Protein AF-A0A314ZCU8-F1 (afdb_monomer)

Mean predicted aligned error: 15.72 Å

InterPro domains:
  IPR001876 Zinc finger, RanBP2-type [PF00641] (29-56)
  IPR001876 Zinc finger, RanBP2-type [PS01358] (33-52)
  IPR001876 Zinc finger, RanBP2-type [PS50199] (29-58)
  IPR001876 Zinc finger, RanBP2-type [SM00547] (31-55)
  IPR036443 Zinc finger, RanBP2-type superfamily [SSF90209] (23-58)

pLDDT: mean 71.48, std 18.01, range [42.72, 95.81]

Nearest PDB structures (foldseek):
  7mnr-assembly1_B  TM=8.851E-01  e=3.243E-02  Homo sapiens
  7mnv-assembly1_B  TM=8.005E-01  e=3.243E-02  Homo sapiens
  7mo2-assembly2_D  TM=8.274E-01  e=6.624E-02  Rattus norvegicus
  7mo3-assembly2_D  TM=7.940E-01  e=1.017E-01  Rattus norvegicus
  4xxb-assembly1_B  TM=6.880E-01  e=9.467E-02  Homo sapiens

Foldseek 3Di:
DDDPPDDDDDPPDDPDDPDPDDDDPPDDDVQWDQDPPPRDIGDNPDQAGPPPRHGDPPPPDDPPDD

Structure (mmCIF, N/CA/C/O backbone):
data_AF-A0A314ZCU8-F1
#
_entry.id   AF-A0A314ZCU8-F1
#
loop_
_atom_site.group_PDB
_atom_site.id
_atom_site.type_symbol
_atom_site.label_atom_id
_atom_site.label_alt_id
_atom_site.label_comp_id
_atom_site.label_asym_id
_atom_site.label_entity_id
_atom_site.label_seq_id
_atom_site.pdbx_PDB_ins_code
_atom_site.Cartn_x
_atom_site.Cartn_y
_atom_site.Cartn_z
_atom_site.occupancy
_atom_site.B_iso_or_equiv
_atom_site.auth_seq_id
_atom_site.auth_comp_id
_atom_site.auth_asym_id
_atom_site.auth_atom_id
_atom_site.pdbx_PDB_model_num
ATOM 1 N N . MET A 1 1 ? 41.288 30.671 -12.177 1.00 52.88 1 MET A N 1
ATOM 2 C CA . MET A 1 1 ? 41.020 30.202 -10.801 1.00 52.88 1 MET A CA 1
ATOM 3 C C . MET A 1 1 ? 39.697 30.788 -10.311 1.00 52.88 1 MET A C 1
ATOM 5 O O . MET A 1 1 ? 39.666 31.928 -9.882 1.00 52.88 1 MET A O 1
ATOM 9 N N . ALA A 1 2 ? 38.599 30.045 -10.458 1.00 52.81 2 ALA A N 1
ATOM 10 C CA . ALA A 1 2 ? 37.309 30.292 -9.802 1.00 52.81 2 ALA A CA 1
ATOM 11 C C . ALA A 1 2 ? 36.513 28.973 -9.856 1.00 52.81 2 ALA A C 1
ATOM 13 O O . ALA A 1 2 ? 36.421 28.404 -10.948 1.00 52.81 2 ALA A O 1
ATOM 14 N N . PRO A 1 3 ? 35.988 28.436 -8.741 1.00 60.00 3 PRO A N 1
ATOM 15 C CA . PRO A 1 3 ? 35.195 27.218 -8.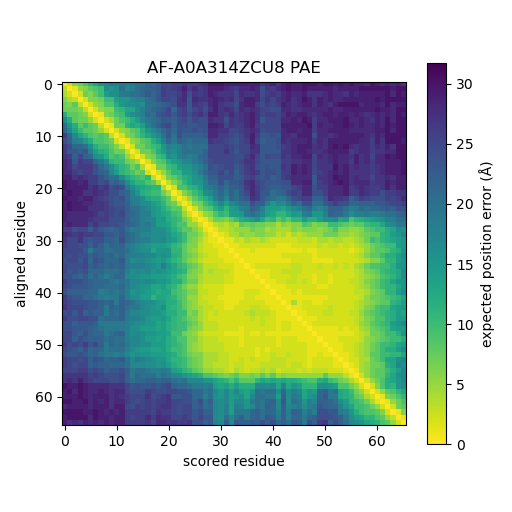781 1.00 60.00 3 PRO A CA 1
ATOM 16 C C . PRO A 1 3 ? 33.726 27.593 -8.994 1.00 60.00 3 PRO A C 1
ATOM 18 O O . PRO A 1 3 ? 33.125 28.274 -8.168 1.00 60.00 3 PRO A O 1
ATOM 21 N N . ASN A 1 4 ? 33.135 27.154 -10.103 1.00 61.66 4 ASN A N 1
ATOM 22 C CA . ASN A 1 4 ? 31.689 27.213 -10.291 1.00 61.66 4 ASN A CA 1
ATOM 23 C C . ASN A 1 4 ? 31.097 25.872 -9.835 1.00 61.66 4 ASN A C 1
ATOM 25 O O . ASN A 1 4 ? 30.957 24.939 -10.623 1.00 61.66 4 ASN A O 1
ATOM 29 N N . LEU A 1 5 ? 30.843 25.749 -8.530 1.00 65.81 5 LEU A N 1
ATOM 30 C CA . LEU A 1 5 ? 30.090 24.628 -7.972 1.00 65.81 5 LEU A CA 1
ATOM 31 C C . LEU A 1 5 ? 28.604 24.990 -8.008 1.00 65.81 5 LEU A C 1
ATOM 33 O O . LEU A 1 5 ? 28.048 25.530 -7.054 1.00 65.81 5 LEU A O 1
ATOM 37 N N . GLN A 1 6 ? 27.972 24.700 -9.143 1.00 57.50 6 GLN A N 1
ATOM 38 C CA . GLN A 1 6 ? 26.522 24.696 -9.281 1.00 57.50 6 GLN A CA 1
ATOM 39 C C . GLN A 1 6 ? 25.953 23.613 -8.348 1.00 57.50 6 GLN A C 1
ATOM 41 O O . GLN A 1 6 ? 26.058 22.417 -8.617 1.00 57.50 6 GLN A O 1
ATOM 46 N N . VAL A 1 7 ? 25.371 24.037 -7.230 1.00 65.81 7 VAL A N 1
ATOM 47 C CA . VAL A 1 7 ? 24.599 23.174 -6.331 1.00 65.81 7 VAL A CA 1
ATOM 48 C C . VAL A 1 7 ? 23.357 22.676 -7.085 1.00 65.81 7 VAL A C 1
ATOM 50 O O 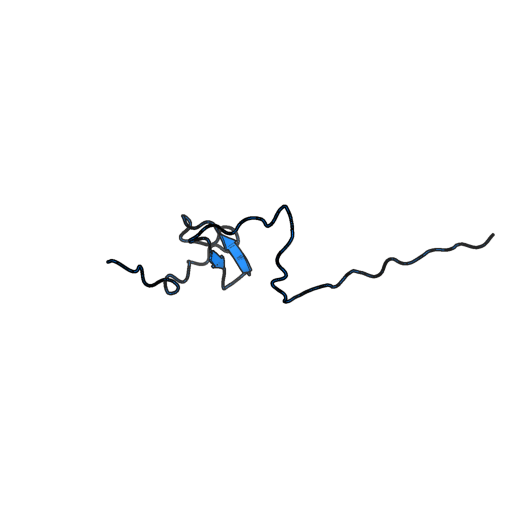. VAL A 1 7 ? 22.604 23.507 -7.603 1.00 65.81 7 VAL A O 1
ATOM 53 N N . PRO A 1 8 ? 23.089 21.362 -7.165 1.00 59.66 8 PRO A N 1
ATOM 54 C CA . PRO A 1 8 ? 21.823 20.878 -7.685 1.00 59.66 8 PRO A CA 1
ATOM 55 C C . PRO A 1 8 ? 20.737 21.010 -6.609 1.00 59.66 8 PRO A C 1
ATOM 57 O O . PRO A 1 8 ? 20.850 20.461 -5.514 1.00 59.66 8 PRO A O 1
ATOM 60 N N . MET A 1 9 ? 19.675 21.744 -6.939 1.00 61.50 9 MET A N 1
ATOM 61 C CA . MET A 1 9 ? 18.415 21.782 -6.190 1.00 61.50 9 MET A CA 1
ATOM 62 C C . MET A 1 9 ? 17.875 20.346 -6.027 1.00 61.50 9 MET A C 1
ATOM 64 O O . MET A 1 9 ? 17.793 19.633 -7.032 1.00 61.50 9 MET A O 1
ATOM 68 N N . PRO A 1 10 ? 17.466 19.887 -4.829 1.00 50.12 10 PRO A N 1
ATOM 69 C CA . PRO A 1 10 ? 16.708 18.651 -4.728 1.00 50.12 10 PRO A CA 1
ATOM 70 C C . PRO A 1 10 ? 15.320 18.903 -5.321 1.00 50.12 10 PRO A C 1
ATOM 72 O O . PRO A 1 10 ? 14.569 19.763 -4.864 1.00 50.12 10 PRO A O 1
ATOM 75 N N . LEU A 1 11 ? 15.002 18.162 -6.378 1.00 49.41 11 LEU A N 1
ATOM 76 C CA . LEU A 1 11 ? 13.723 18.203 -7.071 1.00 49.41 11 LEU A CA 1
ATOM 77 C C . LEU A 1 11 ? 12.629 17.604 -6.166 1.00 49.41 11 LEU A C 1
ATOM 79 O O . LEU A 1 11 ? 12.264 16.440 -6.295 1.00 49.41 11 LEU A O 1
ATOM 83 N N . THR A 1 12 ? 12.104 18.384 -5.223 1.00 53.09 12 THR A N 1
ATOM 84 C CA . THR A 1 12 ? 10.873 18.055 -4.493 1.00 53.09 12 THR A CA 1
ATOM 85 C C . THR A 1 12 ? 9.673 18.392 -5.372 1.00 53.09 12 THR A C 1
ATOM 87 O O . THR A 1 12 ? 9.005 19.408 -5.222 1.00 53.09 12 THR A O 1
ATOM 90 N N . GLN A 1 13 ? 9.422 17.535 -6.354 1.00 46.22 13 GLN A N 1
ATOM 91 C CA . GLN A 1 13 ? 8.279 17.620 -7.254 1.00 46.22 13 GLN A CA 1
ATOM 92 C C . GLN A 1 13 ? 7.793 16.184 -7.507 1.00 46.22 13 GLN A C 1
ATOM 94 O O . GLN A 1 13 ? 8.595 15.345 -7.887 1.00 46.22 13 GLN A O 1
ATOM 99 N N . GLN A 1 14 ? 6.543 15.775 -7.316 1.00 42.72 14 GLN A N 1
ATOM 100 C CA . GLN A 1 14 ? 5.289 16.486 -7.110 1.00 42.72 14 GLN A CA 1
ATOM 101 C C . GLN A 1 14 ? 4.264 15.454 -6.606 1.00 42.72 14 GLN A C 1
ATOM 103 O O . GLN A 1 14 ? 4.155 14.350 -7.144 1.00 42.72 14 GLN A O 1
ATOM 108 N N . THR A 1 15 ? 3.480 15.840 -5.607 1.00 49.12 15 THR A N 1
ATOM 109 C CA . THR A 1 15 ? 2.174 15.240 -5.330 1.00 49.12 15 THR A CA 1
ATOM 110 C C . THR A 1 15 ? 1.179 15.829 -6.341 1.00 49.12 15 THR A C 1
ATOM 112 O O . THR A 1 15 ? 1.279 17.004 -6.682 1.00 49.12 15 THR A 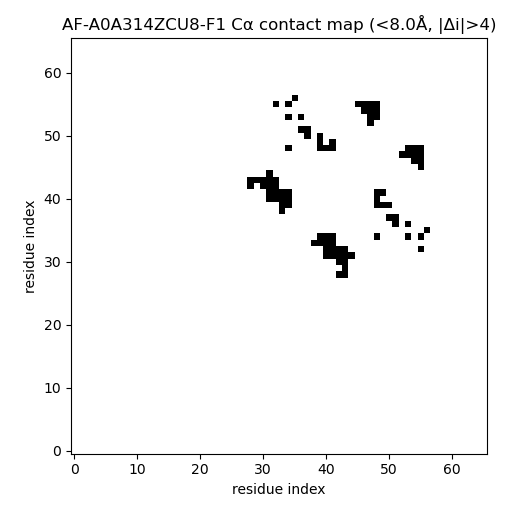O 1
ATOM 115 N N . THR A 1 16 ? 0.218 15.017 -6.791 1.00 55.41 16 THR A N 1
ATOM 116 C CA . THR A 1 16 ? -1.004 15.389 -7.537 1.00 55.41 16 THR A CA 1
ATOM 117 C C . THR A 1 16 ? -0.842 15.991 -8.944 1.00 55.41 16 THR A C 1
ATOM 119 O O . THR A 1 16 ? -0.654 17.190 -9.091 1.00 55.41 16 THR A O 1
ATOM 122 N N . THR A 1 17 ? -1.029 15.181 -9.994 1.00 48.88 17 THR A N 1
ATOM 123 C CA . THR A 1 17 ? -1.814 15.525 -11.209 1.00 48.88 17 THR A CA 1
ATOM 124 C C . THR A 1 17 ? -1.905 14.307 -12.145 1.00 48.88 17 THR A C 1
ATOM 126 O O . THR A 1 17 ? -0.878 13.703 -12.455 1.00 48.88 17 THR A O 1
ATOM 129 N N . PRO A 1 18 ? -3.102 13.906 -12.621 1.00 56.12 18 PRO A N 1
ATOM 130 C CA . PRO A 1 18 ? -3.235 12.895 -13.661 1.00 56.12 18 PRO A CA 1
ATOM 131 C C . PRO A 1 18 ? -3.118 13.567 -15.036 1.00 56.12 18 PRO A C 1
ATOM 133 O O . PRO A 1 18 ? -4.114 13.814 -15.711 1.00 56.12 18 PRO A O 1
ATOM 136 N N . THR A 1 19 ? -1.896 13.890 -15.457 1.00 51.28 19 THR A N 1
ATOM 137 C CA . THR A 1 19 ? -1.635 14.320 -16.837 1.00 51.28 19 THR A CA 1
ATOM 138 C C . THR A 1 19 ? -1.363 13.077 -17.672 1.00 51.28 19 THR A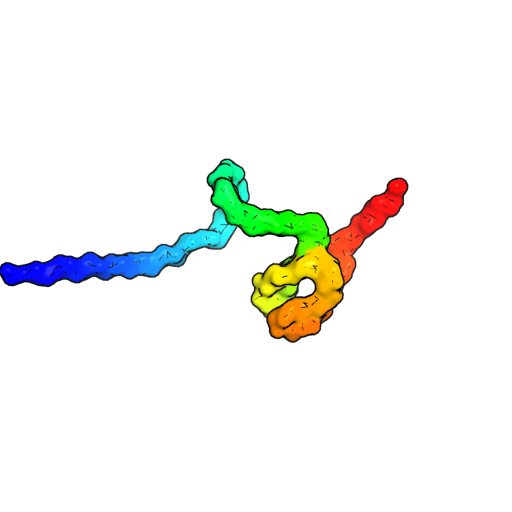 C 1
ATOM 140 O O . THR A 1 19 ? -0.367 12.376 -17.483 1.00 51.28 19 THR A O 1
ATOM 143 N N . LEU A 1 20 ? -2.290 12.764 -18.575 1.00 64.50 20 LEU A N 1
ATOM 144 C CA . LEU A 1 20 ? -2.136 11.689 -19.543 1.00 64.50 20 LEU A CA 1
ATOM 145 C C . LEU A 1 20 ? -1.009 12.072 -20.501 1.00 64.50 20 LEU A C 1
ATOM 147 O O . LEU A 1 20 ? -1.179 13.050 -21.218 1.00 64.50 20 LEU A O 1
ATOM 151 N N . LEU A 1 21 ? 0.109 11.335 -20.483 1.00 58.81 21 LEU A N 1
ATOM 152 C CA . LEU A 1 21 ? 1.034 11.064 -21.602 1.00 58.81 21 LEU A CA 1
ATOM 153 C C . LEU A 1 21 ? 2.406 10.673 -21.028 1.00 58.81 21 LEU A C 1
ATOM 155 O O . LEU A 1 21 ? 3.235 11.521 -20.719 1.00 58.81 21 LEU A O 1
ATOM 159 N N . GLY A 1 22 ? 2.668 9.374 -20.878 1.00 50.72 22 GLY A N 1
ATOM 160 C CA . GLY A 1 22 ? 3.956 8.918 -20.358 1.00 50.72 22 GLY A CA 1
ATOM 161 C C . GLY A 1 22 ? 4.156 7.422 -20.519 1.00 50.72 22 GLY A C 1
ATOM 162 O O . GLY A 1 22 ? 3.633 6.618 -19.750 1.00 50.72 22 GLY A O 1
ATOM 163 N N . LYS A 1 23 ? 4.923 7.051 -21.543 1.00 54.25 23 LYS A N 1
ATOM 164 C CA . LYS A 1 23 ? 5.435 5.699 -21.768 1.00 54.25 23 LYS A CA 1
ATOM 165 C C . LYS A 1 23 ? 6.117 5.207 -20.485 1.00 54.25 23 LYS A C 1
ATOM 167 O O . LYS A 1 23 ? 7.102 5.796 -20.057 1.00 54.25 23 LYS A O 1
ATOM 172 N N . GLY A 1 24 ? 5.579 4.144 -19.884 1.00 56.50 24 GLY A N 1
ATOM 173 C CA . GLY A 1 24 ? 6.168 3.504 -18.704 1.00 56.50 24 GLY A CA 1
ATOM 174 C C . GLY A 1 24 ? 5.461 3.762 -17.374 1.00 56.50 24 GLY A C 1
ATOM 175 O O . GLY A 1 24 ? 6.071 3.536 -16.330 1.00 56.50 24 GLY A O 1
ATOM 176 N N . ALA A 1 25 ? 4.186 4.173 -17.369 1.00 56.31 25 ALA A N 1
ATOM 177 C CA . ALA A 1 25 ? 3.364 4.024 -16.171 1.00 56.31 25 ALA A CA 1
ATOM 178 C C . ALA A 1 25 ? 3.450 2.558 -15.725 1.00 56.31 25 ALA A C 1
ATOM 180 O O . ALA A 1 25 ? 3.033 1.666 -16.465 1.00 56.31 25 ALA A O 1
ATOM 181 N N . LYS A 1 26 ? 4.050 2.297 -14.557 1.00 60.81 26 LYS A N 1
ATOM 182 C CA . LYS A 1 26 ? 4.027 0.987 -13.902 1.00 60.81 26 LYS A CA 1
ATOM 183 C C . LYS A 1 26 ? 2.554 0.655 -13.707 1.00 60.81 26 LYS A C 1
ATOM 185 O O . LYS A 1 26 ? 1.934 1.168 -12.780 1.00 60.81 26 LYS A O 1
ATOM 190 N N . GLN A 1 27 ? 1.989 -0.058 -14.683 1.00 68.69 27 GLN A N 1
ATOM 191 C CA . GLN A 1 27 ? 0.550 -0.181 -14.837 1.00 68.69 27 GLN A CA 1
ATOM 192 C C . GLN A 1 27 ? 0.015 -0.840 -13.580 1.00 68.69 27 GLN A C 1
ATOM 194 O O . GLN A 1 27 ? 0.341 -1.990 -13.281 1.00 68.69 27 GLN A O 1
ATOM 199 N N . TRP A 1 28 ? -0.766 -0.076 -12.830 1.00 78.19 28 TRP A N 1
ATOM 200 C CA . TRP A 1 28 ? -1.612 -0.639 -11.803 1.00 78.19 28 TRP A CA 1
ATOM 201 C C . TRP A 1 28 ? -2.563 -1.610 -12.479 1.00 78.19 28 TRP A C 1
ATOM 203 O O . TRP A 1 28 ? -3.239 -1.244 -13.443 1.00 78.19 28 TRP A O 1
ATOM 213 N N . ARG A 1 29 ? -2.577 -2.861 -12.018 1.00 83.38 29 ARG A N 1
ATOM 214 C CA . ARG A 1 29 ? -3.550 -3.830 -12.509 1.00 83.38 29 ARG A CA 1
ATOM 215 C C . ARG A 1 29 ? -4.842 -3.684 -11.729 1.00 83.38 29 ARG A C 1
ATOM 217 O O . ARG A 1 29 ? -4.842 -3.317 -10.555 1.00 83.38 29 ARG A O 1
ATOM 224 N N . ASN A 1 30 ? -5.946 -4.031 -12.376 1.00 79.88 30 ASN A N 1
ATOM 225 C CA . ASN A 1 30 ? -7.234 -4.118 -11.704 1.00 79.88 3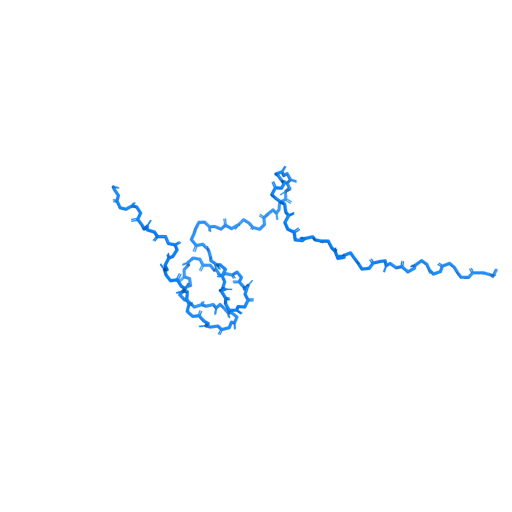0 ASN A CA 1
ATOM 226 C C . ASN A 1 30 ? -7.118 -5.080 -10.509 1.00 79.88 30 ASN A C 1
ATOM 228 O O . ASN A 1 30 ? -6.663 -6.215 -10.657 1.00 79.88 30 ASN A O 1
ATOM 232 N N . GLY A 1 31 ? -7.504 -4.604 -9.324 1.00 86.00 31 GLY A N 1
ATOM 233 C CA . GLY A 1 31 ? -7.427 -5.353 -8.069 1.00 86.00 31 GLY A CA 1
ATOM 234 C C . GLY A 1 31 ? -6.120 -5.191 -7.285 1.00 86.00 31 GLY A C 1
ATOM 235 O O . GLY A 1 31 ? -6.087 -5.605 -6.121 1.00 86.00 31 GLY A O 1
ATOM 236 N N . ASP A 1 32 ? -5.074 -4.592 -7.869 1.00 89.94 32 ASP A N 1
ATOM 237 C CA . ASP A 1 32 ? -3.904 -4.153 -7.105 1.00 89.94 32 ASP A CA 1
ATOM 238 C C . ASP A 1 32 ? -4.340 -3.103 -6.074 1.00 89.94 32 ASP A C 1
ATOM 240 O O . ASP A 1 32 ? -5.293 -2.347 -6.282 1.00 89.94 32 ASP A O 1
ATOM 244 N N . TRP A 1 33 ? -3.671 -3.083 -4.924 1.00 89.62 33 TRP A N 1
ATOM 245 C CA . TRP A 1 33 ? -4.078 -2.252 -3.796 1.00 89.62 33 TRP A CA 1
ATOM 246 C C . TRP A 1 33 ? -2.881 -1.583 -3.126 1.00 89.62 33 TRP A C 1
ATOM 248 O O . TRP A 1 33 ? -1.801 -2.166 -2.985 1.00 89.62 33 TRP A O 1
ATOM 258 N N . MET A 1 34 ? -3.090 -0.344 -2.681 1.00 91.56 34 MET A N 1
ATOM 259 C CA . MET A 1 34 ? -2.143 0.370 -1.829 1.00 91.56 34 MET A CA 1
ATOM 260 C 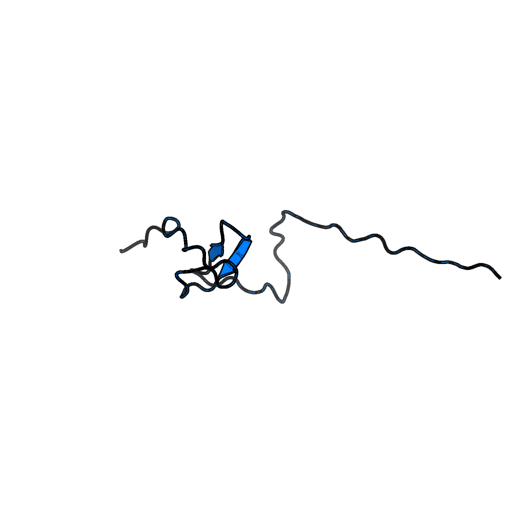C . MET A 1 34 ? -2.385 0.001 -0.373 1.00 91.56 34 MET A C 1
ATOM 262 O O . MET A 1 34 ? -3.508 0.044 0.120 1.00 91.56 34 MET A O 1
ATOM 266 N N . CYS A 1 35 ? -1.311 -0.342 0.333 1.00 92.44 35 CYS A N 1
ATOM 267 C CA . CYS A 1 35 ? -1.383 -0.571 1.766 1.00 92.44 35 CYS A CA 1
ATOM 268 C C . CYS A 1 35 ? -1.668 0.735 2.513 1.00 92.44 35 CYS A C 1
ATOM 270 O O . CYS A 1 35 ? -0.861 1.659 2.458 1.00 92.44 35 CYS A O 1
ATOM 272 N N . THR A 1 36 ? -2.752 0.753 3.282 1.00 89.38 36 THR A N 1
ATOM 273 C CA . THR A 1 36 ? -3.196 1.872 4.129 1.00 89.38 36 THR A CA 1
ATOM 274 C C . THR A 1 36 ? -2.219 2.207 5.259 1.00 89.38 36 THR A C 1
ATOM 276 O O . THR A 1 36 ? -2.159 3.345 5.709 1.00 89.38 36 THR A O 1
ATOM 279 N N . ASN A 1 37 ? -1.403 1.240 5.689 1.00 92.62 37 ASN A N 1
ATOM 280 C CA . ASN A 1 37 ? -0.445 1.429 6.777 1.00 92.62 37 ASN A CA 1
ATOM 281 C C . ASN A 1 37 ? 0.915 1.989 6.320 1.00 92.62 37 ASN A C 1
ATOM 283 O O . ASN A 1 37 ? 1.511 2.800 7.019 1.00 92.62 37 ASN A O 1
ATOM 287 N N . CYS A 1 38 ? 1.426 1.558 5.161 1.00 93.62 38 CYS A N 1
ATOM 288 C CA . CYS A 1 38 ? 2.795 1.892 4.733 1.00 93.62 38 CYS A CA 1
ATOM 289 C C . CYS A 1 38 ? 2.922 2.403 3.290 1.00 93.62 38 CYS A C 1
ATOM 291 O O . CYS A 1 38 ? 4.044 2.528 2.790 1.00 93.62 38 CYS A O 1
ATOM 293 N N . ASN A 1 39 ? 1.798 2.653 2.610 1.00 90.81 39 ASN A N 1
ATOM 294 C CA . ASN A 1 39 ? 1.712 3.133 1.225 1.00 90.81 39 ASN A CA 1
ATOM 295 C C . ASN A 1 39 ? 2.471 2.269 0.200 1.00 90.81 39 ASN A C 1
ATOM 297 O O . ASN A 1 39 ? 2.885 2.739 -0.857 1.00 90.81 39 ASN A O 1
ATOM 301 N N . ASN A 1 40 ? 2.660 0.981 0.505 1.00 93.56 40 ASN A N 1
ATOM 302 C CA . ASN A 1 40 ? 3.286 0.027 -0.404 1.00 93.56 40 ASN A CA 1
ATOM 303 C C . ASN A 1 40 ? 2.276 -0.535 -1.413 1.00 93.56 40 ASN A C 1
ATOM 305 O O . ASN A 1 40 ? 1.177 -0.935 -1.025 1.00 93.56 40 ASN A O 1
ATOM 309 N N . HIS A 1 41 ? 2.698 -0.659 -2.671 1.00 91.56 41 HIS A N 1
ATOM 310 C CA . HIS A 1 41 ? 1.920 -1.297 -3.730 1.00 91.56 41 HIS A CA 1
ATOM 311 C C . 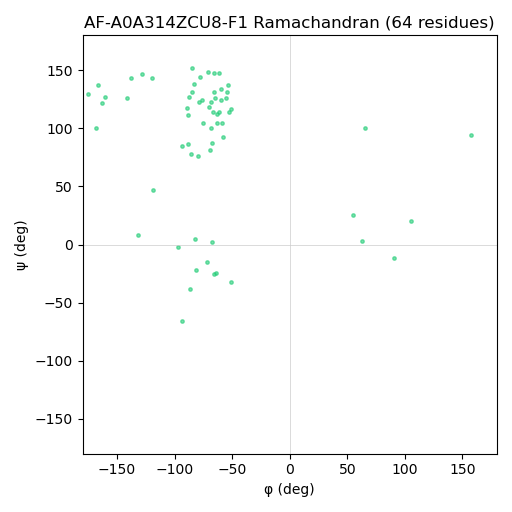HIS A 1 41 ? 1.936 -2.820 -3.606 1.00 91.56 41 HIS A C 1
ATOM 313 O O . HIS A 1 41 ? 2.999 -3.450 -3.620 1.00 91.56 41 HIS A O 1
ATOM 319 N N . ASN A 1 42 ? 0.752 -3.419 -3.537 1.00 92.75 42 ASN A N 1
ATOM 320 C CA . ASN A 1 42 ? 0.567 -4.858 -3.442 1.00 92.75 42 ASN A CA 1
ATOM 321 C C . ASN A 1 42 ? -0.242 -5.390 -4.621 1.00 92.75 42 ASN A C 1
ATOM 323 O O . ASN A 1 42 ? -1.195 -4.764 -5.071 1.00 92.75 42 ASN A O 1
ATOM 327 N N . TYR A 1 43 ? 0.132 -6.585 -5.080 1.00 91.88 43 TYR A N 1
ATOM 328 C CA . TYR A 1 43 ? -0.590 -7.268 -6.148 1.00 91.88 43 TYR A CA 1
ATOM 329 C C . TYR A 1 43 ? -1.958 -7.771 -5.678 1.00 91.88 43 TYR A C 1
ATOM 331 O O . TYR A 1 43 ? -2.091 -8.201 -4.529 1.00 91.88 43 TYR A O 1
ATOM 339 N N . ALA A 1 44 ? -2.933 -7.805 -6.586 1.00 89.31 44 ALA A N 1
ATOM 340 C CA . ALA A 1 44 ? -4.315 -8.219 -6.327 1.00 89.31 44 ALA A CA 1
ATOM 341 C C . ALA A 1 44 ? -4.473 -9.575 -5.624 1.00 89.31 44 ALA A C 1
ATOM 343 O O . ALA A 1 44 ? -5.398 -9.760 -4.832 1.00 89.31 44 ALA A O 1
ATOM 344 N N . SER A 1 45 ? -3.553 -10.509 -5.882 1.00 89.62 45 SER A N 1
ATOM 345 C CA . SER A 1 45 ? -3.528 -11.846 -5.280 1.00 89.62 45 SER A CA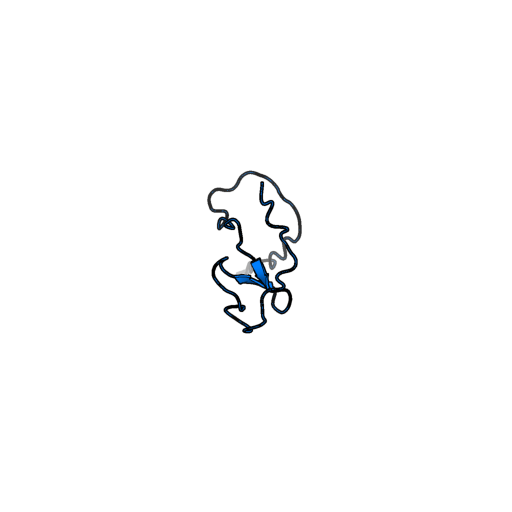 1
ATOM 346 C C . SER A 1 45 ? -3.122 -11.855 -3.805 1.00 89.62 45 SER A C 1
ATOM 348 O O . SER A 1 45 ? -3.310 -12.856 -3.116 1.00 89.62 45 SER A O 1
ATOM 350 N N . ARG A 1 46 ? -2.541 -10.765 -3.293 1.00 90.44 46 ARG A N 1
ATOM 351 C CA . ARG A 1 46 ? -2.059 -10.694 -1.914 1.00 90.44 46 ARG A CA 1
ATOM 352 C C . ARG A 1 46 ? -3.169 -10.246 -0.973 1.00 90.44 46 ARG A C 1
ATOM 354 O O . ARG A 1 46 ? -3.738 -9.173 -1.146 1.00 90.44 46 ARG A O 1
ATOM 361 N N . LEU A 1 47 ? -3.387 -11.039 0.075 1.00 91.00 47 LEU A N 1
ATOM 362 C CA . LEU A 1 47 ? -4.238 -10.681 1.214 1.00 91.00 47 LEU A CA 1
ATOM 363 C C . LEU A 1 47 ? -3.519 -9.798 2.238 1.00 91.00 47 LEU A C 1
ATOM 365 O O . LEU A 1 47 ? -4.168 -9.076 2.985 1.00 91.00 47 LEU A O 1
ATOM 369 N N . ASN A 1 48 ? -2.186 -9.830 2.253 1.00 94.19 48 ASN A N 1
ATOM 370 C CA . ASN A 1 48 ? -1.349 -9.080 3.182 1.00 94.19 48 ASN A CA 1
ATOM 371 C C . ASN A 1 48 ? -0.289 -8.281 2.427 1.00 94.19 48 ASN A C 1
ATOM 373 O O . ASN A 1 48 ? 0.243 -8.725 1.403 1.00 94.19 48 ASN A O 1
ATOM 377 N N . CYS A 1 49 ? 0.060 -7.117 2.965 1.00 95.00 49 CYS A N 1
ATOM 378 C CA . CYS A 1 49 ? 1.078 -6.248 2.404 1.00 95.00 49 CYS A CA 1
ATOM 379 C C . CYS A 1 49 ? 2.428 -6.976 2.341 1.00 95.00 49 CYS A C 1
ATOM 381 O O . CYS A 1 49 ? 2.856 -7.592 3.316 1.00 95.00 49 CYS A O 1
ATOM 383 N N . ASN A 1 50 ? 3.144 -6.891 1.218 1.00 95.12 50 ASN A N 1
ATOM 384 C CA . ASN A 1 50 ? 4.437 -7.560 1.072 1.00 95.12 50 ASN A CA 1
ATOM 385 C C . ASN A 1 50 ? 5.501 -6.986 2.027 1.00 95.12 50 ASN A C 1
ATOM 387 O O . ASN A 1 50 ? 6.410 -7.723 2.415 1.00 95.12 50 ASN A O 1
ATOM 391 N N . ARG A 1 51 ? 5.335 -5.721 2.438 1.00 95.00 51 ARG A N 1
ATOM 392 C CA . ARG A 1 51 ? 6.295 -4.942 3.221 1.00 95.00 51 ARG A CA 1
ATOM 393 C C . ARG A 1 51 ? 6.008 -5.036 4.716 1.00 95.00 51 ARG A C 1
ATOM 395 O O . ARG A 1 51 ? 6.795 -5.625 5.442 1.00 95.00 51 ARG A O 1
ATOM 402 N N . CYS A 1 52 ? 4.870 -4.508 5.165 1.00 95.81 52 CYS A N 1
ATOM 403 C CA . CYS A 1 52 ? 4.512 -4.437 6.589 1.00 95.81 52 CYS A CA 1
ATOM 404 C C . CYS A 1 52 ? 3.603 -5.579 7.073 1.00 95.81 52 CYS A C 1
ATOM 406 O O . CYS A 1 52 ? 3.248 -5.614 8.243 1.00 95.81 52 CYS A O 1
ATOM 408 N N . LYS A 1 53 ? 3.193 -6.496 6.184 1.00 94.56 53 LYS A N 1
ATOM 409 C CA . LYS A 1 53 ? 2.296 -7.633 6.479 1.00 94.56 53 LYS A CA 1
ATOM 410 C C . LYS A 1 53 ? 0.874 -7.273 6.944 1.00 94.56 53 LYS A C 1
ATOM 412 O O . LYS A 1 53 ? 0.077 -8.184 7.160 1.00 94.56 53 LYS A O 1
ATOM 417 N N . THR A 1 54 ? 0.510 -5.989 6.988 1.00 93.38 54 THR A N 1
ATOM 418 C CA . THR A 1 54 ? -0.868 -5.532 7.245 1.00 93.38 54 THR A CA 1
ATOM 419 C C . THR A 1 54 ? -1.853 -6.184 6.275 1.00 93.38 54 THR A C 1
ATOM 421 O O . THR A 1 54 ? -1.554 -6.315 5.085 1.00 93.38 54 THR A O 1
ATOM 424 N N . GLN A 1 55 ? -3.005 -6.617 6.784 1.00 91.50 55 GLN A N 1
ATOM 425 C CA . GLN A 1 55 ? -4.075 -7.204 5.978 1.00 91.50 55 GLN A CA 1
ATOM 426 C C . GLN A 1 55 ? -4.664 -6.163 5.016 1.00 91.50 55 GLN A C 1
ATOM 428 O O . GLN A 1 55 ? -4.682 -4.972 5.322 1.00 91.50 55 GLN A O 1
ATOM 433 N N . ARG A 1 56 ? -5.108 -6.600 3.835 1.00 86.19 56 ARG A N 1
ATOM 434 C CA . ARG A 1 56 ? -5.835 -5.738 2.904 1.00 86.19 56 ARG A CA 1
ATOM 435 C C . ARG A 1 56 ? -7.176 -5.358 3.526 1.00 86.19 56 ARG A C 1
ATOM 437 O O . ARG A 1 56 ? -7.920 -6.237 3.957 1.00 86.19 56 ARG A O 1
ATOM 444 N N . ASP A 1 57 ? -7.506 -4.076 3.509 1.00 79.69 57 ASP A N 1
ATOM 445 C CA . ASP A 1 57 ? -8.859 -3.621 3.794 1.00 79.69 57 ASP A CA 1
ATOM 446 C C . ASP A 1 57 ? -9.750 -4.080 2.628 1.00 79.69 57 ASP A C 1
ATOM 448 O O . ASP A 1 57 ? -9.710 -3.528 1.528 1.00 79.69 57 ASP A O 1
ATOM 452 N N . ALA A 1 58 ? -10.495 -5.172 2.820 1.00 65.94 58 ALA A N 1
ATOM 453 C CA . ALA A 1 58 ? -11.329 -5.789 1.782 1.00 65.94 58 ALA A CA 1
ATOM 454 C C . ALA A 1 58 ? -12.538 -4.922 1.362 1.00 65.94 58 ALA A C 1
ATOM 456 O O . ALA A 1 58 ? -13.320 -5.322 0.506 1.00 65.94 58 ALA A O 1
ATOM 457 N N . THR A 1 59 ? -12.684 -3.725 1.931 1.00 59.00 59 THR A N 1
ATOM 458 C CA . THR A 1 59 ? -13.867 -2.861 1.811 1.00 59.00 59 THR A CA 1
ATOM 459 C C . THR A 1 59 ? -13.904 -2.015 0.529 1.00 59.00 59 THR A C 1
ATOM 461 O O . THR A 1 59 ? -14.809 -1.208 0.358 1.00 59.00 59 THR A O 1
ATOM 464 N N . ALA A 1 60 ? -12.955 -2.177 -0.400 1.00 57.88 60 ALA A N 1
ATOM 465 C CA . ALA A 1 60 ? -12.865 -1.344 -1.604 1.00 57.88 60 ALA A CA 1
ATOM 466 C C . ALA A 1 60 ? -13.007 -2.120 -2.924 1.00 57.88 60 ALA A C 1
ATOM 468 O O . ALA A 1 60 ? -12.203 -1.914 -3.825 1.00 57.88 60 ALA A O 1
ATOM 469 N N . GLN A 1 61 ? -14.008 -2.999 -3.038 1.00 50.22 61 GLN A N 1
ATOM 470 C CA . GLN A 1 61 ? -14.836 -3.156 -4.248 1.00 50.22 61 GLN A CA 1
ATOM 471 C C . GLN A 1 61 ? -16.121 -3.927 -3.882 1.00 50.22 61 GLN A C 1
ATOM 473 O O . GLN A 1 61 ? -16.009 -5.075 -3.443 1.00 50.22 61 GLN A O 1
ATOM 478 N N . PRO A 1 62 ? -17.339 -3.391 -4.096 1.00 52.38 62 PRO A N 1
ATOM 479 C CA . PRO A 1 62 ? -18.478 -4.264 -4.328 1.00 52.38 62 PRO A CA 1
ATOM 480 C C . PRO A 1 62 ? -18.179 -5.020 -5.624 1.00 52.38 62 PRO A C 1
ATOM 482 O O . PRO A 1 62 ? -18.067 -4.431 -6.698 1.00 52.38 62 PRO A O 1
ATOM 485 N N . VAL A 1 63 ? -17.970 -6.329 -5.520 1.00 58.53 63 VAL A N 1
ATOM 486 C CA . VAL A 1 63 ? -17.999 -7.198 -6.691 1.00 58.53 63 VAL A CA 1
ATOM 487 C C . VAL A 1 63 ? -19.386 -7.033 -7.304 1.00 58.53 63 VAL A C 1
ATOM 489 O O . VAL A 1 63 ? -20.379 -7.485 -6.741 1.00 58.53 63 VAL A O 1
ATOM 492 N N . ASN A 1 64 ? -19.478 -6.293 -8.406 1.00 53.50 64 ASN A N 1
ATOM 493 C CA . ASN A 1 64 ? -20.706 -6.208 -9.180 1.00 53.50 64 ASN A CA 1
ATOM 494 C C . ASN A 1 64 ? -20.927 -7.598 -9.796 1.00 53.50 64 ASN A C 1
ATOM 496 O O . ASN A 1 64 ? -20.430 -7.898 -10.878 1.00 53.50 64 ASN A O 1
ATOM 500 N N . VAL A 1 65 ? -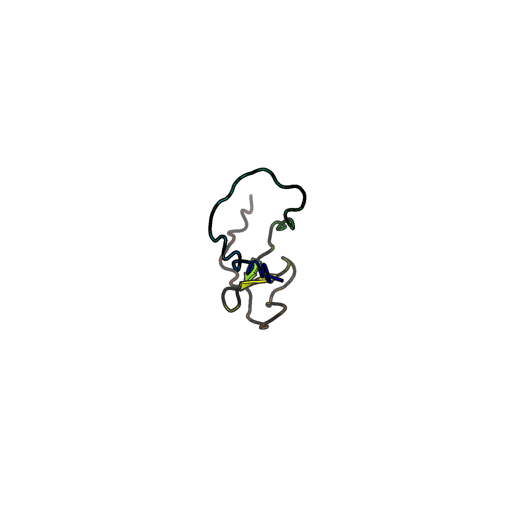21.591 -8.472 -9.039 1.00 56.59 65 VAL A N 1
ATOM 501 C CA . VAL A 1 65 ? -22.199 -9.706 -9.530 1.00 56.59 65 VAL A CA 1
ATOM 502 C C . VAL A 1 65 ? -23.458 -9.280 -10.274 1.00 56.59 65 VAL A C 1
ATOM 504 O O . VAL A 1 65 ? -24.445 -8.898 -9.647 1.00 56.59 65 VAL A O 1
ATOM 507 N N . MET A 1 66 ? -23.397 -9.309 -11.603 1.00 45.19 66 MET A N 1
ATOM 508 C CA . MET A 1 66 ? -24.566 -9.383 -12.476 1.00 45.19 66 MET A CA 1
ATOM 509 C C . MET A 1 66 ? -24.307 -10.416 -13.566 1.00 45.19 66 MET A C 1
ATOM 511 O O . MET A 1 66 ? -23.143 -10.486 -14.026 1.00 45.19 66 MET A O 1
#

Secondary structure (DSSP, 8-state):
------PPPP----S-------TT---PPTT-EE-TTT--EE-TT-SB-TTT-PBP-TTS------

Solvent-accessible surface area (backbone atoms only — not comparable to full-atom values): 4913 Å² total; per-residue (Å²): 144,80,86,85,80,81,77,80,78,83,79,88,73,80,83,88,78,95,73,90,81,66,96,78,65,81,74,78,53,90,66,43,44,68,35,90,89,75,71,44,85,30,58,52,90,52,62,43,34,86,81,83,55,50,68,59,78,78,86,81,62,84,78,83,84,126

Radius of gyration: 19.56 Å; Cα contacts (8 Å, |Δi|>4): 46; chains: 1; bounding box: 66×42×29 Å

Organism: NCBI:txid2094558

Sequence (66 aa):
MAPNLQVPMPLTQQTTTPTLLGKGAKQWRNGDWMCTNCNNHNYASRLNCNRCKTQRDATAQPVNVM